Protein AF-A0A7K3YH47-F1 (afdb_monomer_lite)

Foldseek 3Di:
DKDKDAQQAFCPDPVNVCQQCVVVVVHWDWDWDDLDCDDPNHGDGTDTQAIWHWDDWDDTSMITTDIHHPDPGDPPPPPVPPPPPDD

Sequence (87 aa):
FHWQSQSTTSASSPTGRRYIEHEQQGSKILLFVREYNKINGITQPFIFLGPARYHSHEGSRPMSITWELDHPMPPGFFLKANKMVVG

pLDDT: mean 87.46, std 17.72, range [27.77, 98.25]

Radius of gyration: 14.48 Å; chains: 1; bounding box: 40×24×35 Å

Structure (mmCIF, N/CA/C/O backbone):
data_AF-A0A7K3YH47-F1
#
_entry.id   AF-A0A7K3YH47-F1
#
loop_
_atom_site.group_PDB
_atom_site.id
_atom_site.type_symbol
_atom_site.label_atom_id
_atom_site.label_alt_id
_atom_site.label_comp_id
_atom_site.label_asym_id
_atom_site.label_entity_id
_atom_site.label_seq_id
_atom_site.pdbx_PDB_ins_code
_atom_site.Cartn_x
_atom_site.Cartn_y
_atom_site.Cartn_z
_atom_site.occupancy
_atom_site.B_iso_or_equiv
_atom_site.auth_seq_id
_atom_site.auth_comp_id
_atom_site.auth_asym_id
_atom_site.auth_atom_id
_atom_site.pdbx_PDB_model_num
ATOM 1 N N . PHE A 1 1 ? 1.992 -7.087 -0.113 1.00 89.38 1 PHE A N 1
ATOM 2 C CA . PHE A 1 1 ? 2.859 -5.981 -0.576 1.00 89.38 1 PHE A CA 1
ATOM 3 C C . PHE A 1 1 ? 3.286 -5.159 0.631 1.00 89.38 1 PHE A C 1
ATOM 5 O O . PHE A 1 1 ? 2.415 -4.705 1.361 1.00 89.38 1 PHE A O 1
ATOM 12 N N . HIS A 1 2 ? 4.589 -4.992 0.868 1.00 92.81 2 HIS A N 1
ATOM 13 C CA . HIS A 1 2 ? 5.083 -4.192 1.994 1.00 92.81 2 HIS A CA 1
ATOM 14 C C . HIS A 1 2 ? 5.303 -2.740 1.569 1.00 92.81 2 HIS A C 1
ATOM 16 O O . HIS A 1 2 ? 5.933 -2.475 0.546 1.00 92.81 2 HIS A O 1
ATOM 22 N N . TRP A 1 3 ? 4.786 -1.804 2.357 1.00 94.62 3 TRP A N 1
ATOM 23 C CA . TRP A 1 3 ? 4.918 -0.370 2.126 1.00 94.62 3 TRP A CA 1
ATOM 24 C C . TRP A 1 3 ? 5.195 0.352 3.442 1.00 94.62 3 TRP A C 1
ATOM 26 O O . TRP A 1 3 ? 4.543 0.079 4.446 1.00 94.62 3 TRP A O 1
ATOM 36 N N . GLN A 1 4 ? 6.135 1.296 3.432 1.00 96.50 4 GLN A N 1
ATOM 37 C CA . GLN A 1 4 ? 6.428 2.136 4.589 1.00 96.50 4 GLN A CA 1
ATOM 38 C C . GLN A 1 4 ? 5.834 3.532 4.393 1.00 96.50 4 GLN A C 1
ATOM 40 O O . GLN A 1 4 ? 5.995 4.145 3.336 1.00 96.50 4 GLN A O 1
ATOM 45 N N . SER A 1 5 ? 5.152 4.035 5.419 1.00 96.31 5 SER A N 1
ATOM 46 C CA . SER A 1 5 ? 4.588 5.380 5.420 1.00 96.31 5 SER A CA 1
ATOM 47 C C . SER A 1 5 ? 5.665 6.462 5.490 1.00 96.31 5 SER A C 1
ATOM 49 O O . SER A 1 5 ? 6.833 6.204 5.770 1.00 96.31 5 SER A O 1
ATOM 51 N N . GLN A 1 6 ? 5.254 7.721 5.325 1.00 94.88 6 GLN A N 1
ATOM 52 C CA . GLN A 1 6 ? 6.114 8.854 5.671 1.00 94.88 6 GLN A CA 1
ATOM 53 C C . GLN A 1 6 ? 6.516 8.789 7.155 1.00 94.88 6 GLN A C 1
ATOM 55 O O . GLN A 1 6 ? 5.735 8.317 7.990 1.00 94.88 6 GLN A O 1
ATOM 60 N N . SER A 1 7 ? 7.715 9.287 7.475 1.00 94.50 7 SER A N 1
ATOM 61 C CA . SER A 1 7 ? 8.390 9.117 8.774 1.00 94.50 7 SER A CA 1
ATOM 62 C C . SER A 1 7 ? 7.554 9.527 9.990 1.00 94.50 7 SER A C 1
ATOM 64 O O . SER A 1 7 ? 7.684 8.935 11.056 1.00 94.50 7 SER A O 1
ATOM 66 N N . THR A 1 8 ? 6.661 10.504 9.847 1.00 94.06 8 THR A N 1
ATOM 67 C CA . THR A 1 8 ? 5.853 11.050 10.948 1.00 94.06 8 THR A CA 1
ATOM 68 C C . THR A 1 8 ? 4.459 10.432 11.079 1.00 94.06 8 THR A C 1
ATOM 70 O O . THR A 1 8 ? 3.757 10.719 12.053 1.00 94.06 8 THR A O 1
ATOM 73 N N . THR A 1 9 ? 4.038 9.595 10.125 1.00 96.19 9 THR A N 1
ATOM 74 C CA . THR A 1 9 ? 2.675 9.042 10.079 1.00 96.19 9 THR A CA 1
ATOM 75 C C . THR A 1 9 ? 2.502 7.949 11.125 1.00 96.19 9 THR A C 1
ATOM 77 O O . THR A 1 9 ? 2.923 6.833 10.865 1.00 96.19 9 THR A O 1
ATOM 80 N N . SER A 1 10 ? 1.849 8.260 12.255 1.00 97.44 10 SER A N 1
ATOM 81 C CA . SER A 1 10 ? 1.523 7.293 13.318 1.00 97.44 10 SER A CA 1
ATOM 82 C C . SER A 1 10 ? 0.283 6.466 13.071 1.00 97.44 10 SER A C 1
ATOM 84 O O . SER A 1 10 ? -0.681 6.973 12.507 1.00 97.44 10 SER A O 1
ATOM 86 N N . ALA A 1 11 ? 0.267 5.239 13.597 1.00 97.12 11 ALA A N 1
ATOM 87 C CA . ALA A 1 11 ? -0.908 4.365 13.584 1.00 97.12 11 ALA A CA 1
ATOM 88 C C . ALA A 1 11 ? -2.151 5.052 14.179 1.00 97.12 11 ALA A C 1
ATOM 90 O O . ALA A 1 11 ? -3.252 4.912 13.663 1.00 97.12 11 ALA A O 1
ATOM 91 N N . SER A 1 12 ? -1.959 5.883 15.209 1.00 97.50 12 SER A N 1
ATOM 92 C CA . SER A 1 12 ? -3.019 6.682 15.839 1.00 97.50 12 SER A CA 1
ATOM 93 C C . SER A 1 12 ? -3.347 8.000 15.123 1.00 97.50 12 SER A C 1
ATOM 95 O O . SER A 1 12 ? -4.352 8.640 15.442 1.00 97.50 12 SER A O 1
ATOM 97 N N . SER A 1 13 ? -2.514 8.444 14.176 1.00 97.75 13 SER A N 1
ATOM 98 C CA . SER A 1 13 ? -2.762 9.684 13.431 1.00 97.75 13 SER A CA 1
ATOM 99 C C . SER A 1 13 ? -3.980 9.529 12.514 1.00 97.75 13 SER A C 1
ATOM 101 O O . SER A 1 13 ? -4.310 8.405 12.132 1.00 97.75 13 SER A O 1
ATOM 103 N N . PRO A 1 14 ? -4.639 10.627 12.098 1.00 97.00 14 PRO A N 1
ATOM 104 C CA . PRO A 1 14 ? -5.736 10.549 11.132 1.00 97.00 14 PRO A CA 1
ATOM 105 C C . PRO A 1 14 ? -5.351 9.796 9.850 1.00 97.00 14 PRO A C 1
ATOM 107 O O . PRO A 1 14 ? -6.120 8.977 9.358 1.00 97.00 14 PRO A O 1
ATOM 110 N N . THR A 1 15 ? -4.132 10.012 9.351 1.00 96.94 15 THR A N 1
ATOM 111 C CA . THR A 1 15 ? -3.609 9.324 8.164 1.00 96.94 15 THR A CA 1
ATOM 112 C C . THR A 1 15 ? -3.376 7.834 8.413 1.00 96.94 15 THR A C 1
ATOM 114 O O . THR A 1 15 ? -3.761 7.018 7.583 1.00 96.94 15 THR A O 1
ATOM 117 N N . GLY A 1 16 ? -2.785 7.460 9.553 1.00 97.44 16 GLY A N 1
ATOM 118 C CA . GLY A 1 16 ? -2.567 6.050 9.898 1.00 97.44 16 GLY A CA 1
ATOM 119 C C . GLY A 1 16 ? -3.877 5.293 10.098 1.00 97.44 16 GLY A C 1
ATOM 120 O O . GLY A 1 16 ? -4.057 4.222 9.522 1.00 97.44 16 GLY A O 1
ATOM 121 N N . ARG A 1 17 ? -4.836 5.894 10.814 1.00 97.69 17 ARG A N 1
ATOM 122 C CA . ARG A 1 17 ? -6.186 5.337 10.975 1.00 97.69 17 ARG A CA 1
ATOM 123 C C . ARG A 1 17 ? -6.907 5.192 9.645 1.00 97.69 17 ARG A C 1
ATOM 125 O O . ARG A 1 17 ? -7.533 4.170 9.421 1.00 97.69 17 ARG A O 1
ATOM 132 N N . ARG A 1 18 ? -6.745 6.139 8.716 1.00 97.00 18 ARG A N 1
ATOM 133 C CA . ARG A 1 18 ? -7.290 6.008 7.358 1.00 97.00 18 ARG A CA 1
ATOM 134 C C . ARG A 1 18 ? -6.745 4.785 6.616 1.00 97.00 18 ARG A C 1
ATOM 136 O O . ARG A 1 18 ? -7.479 4.213 5.823 1.00 97.00 18 ARG A O 1
ATOM 143 N N . TYR A 1 19 ? -5.491 4.387 6.841 1.00 96.94 19 TYR A N 1
ATOM 144 C CA . TYR A 1 19 ? -4.951 3.154 6.259 1.00 96.94 19 TYR A CA 1
ATOM 145 C C . TYR A 1 19 ? -5.491 1.902 6.949 1.00 96.94 19 TYR A C 1
ATOM 147 O O . TYR A 1 19 ? -5.853 0.959 6.261 1.00 96.94 19 TYR A O 1
ATOM 155 N N . ILE A 1 20 ? -5.552 1.895 8.283 1.00 98.00 20 ILE A N 1
ATOM 156 C CA . ILE A 1 20 ? -5.981 0.731 9.079 1.00 98.00 20 ILE A CA 1
ATOM 157 C C . ILE A 1 20 ? -7.485 0.470 8.924 1.00 98.00 20 ILE A C 1
ATOM 159 O O . ILE A 1 20 ? -7.915 -0.662 8.750 1.00 98.00 20 ILE A O 1
ATOM 163 N N . GLU A 1 21 ? -8.289 1.525 8.979 1.00 98.00 21 GLU A N 1
ATOM 164 C CA . GLU A 1 21 ? -9.753 1.473 9.031 1.00 98.00 21 GLU A CA 1
ATOM 165 C C . GLU A 1 21 ? -10.379 1.734 7.650 1.00 98.00 21 GLU A C 1
ATOM 167 O O . GLU A 1 21 ? -11.565 2.053 7.559 1.00 98.00 21 GLU A O 1
ATOM 172 N N . HIS A 1 22 ? -9.601 1.643 6.561 1.00 97.75 22 HIS A N 1
ATOM 173 C CA . HIS A 1 22 ? -10.041 2.096 5.237 1.00 97.75 22 HIS A CA 1
ATOM 174 C C . HIS A 1 22 ? -11.348 1.427 4.790 1.00 97.75 22 HIS A C 1
ATOM 176 O O . HIS A 1 22 ? -12.216 2.103 4.240 1.00 97.75 22 HIS A O 1
ATOM 182 N N . GLU A 1 23 ? -11.515 0.131 5.075 1.00 97.25 23 GLU A N 1
ATOM 183 C CA . GLU A 1 23 ? -12.722 -0.629 4.735 1.00 97.25 23 GLU A CA 1
ATOM 184 C C . GLU A 1 23 ? -13.939 -0.128 5.516 1.00 97.25 23 GLU A C 1
ATOM 186 O O . GLU A 1 23 ? -14.986 0.128 4.925 1.00 97.25 23 GLU A O 1
ATOM 191 N N . GLN A 1 24 ? -13.784 0.096 6.825 1.00 97.00 24 GLN A N 1
ATOM 192 C CA . GLN A 1 24 ? -14.848 0.615 7.694 1.00 97.00 24 GLN A CA 1
ATOM 193 C C . GLN A 1 24 ? -15.281 2.024 7.274 1.00 97.00 24 GLN A C 1
ATOM 195 O O . GLN A 1 24 ? -16.453 2.377 7.365 1.00 97.00 24 GLN A O 1
ATOM 200 N N . GLN A 1 25 ? -14.337 2.822 6.774 1.00 95.81 25 GLN A N 1
ATOM 201 C CA . GLN A 1 25 ? -14.573 4.179 6.282 1.00 95.81 25 GLN A CA 1
ATOM 202 C C . GLN A 1 25 ? -15.006 4.222 4.801 1.00 95.81 25 GLN A C 1
ATOM 204 O O . GLN A 1 25 ? -15.156 5.307 4.238 1.00 95.81 25 GLN A O 1
ATOM 209 N N . GLY A 1 26 ? -15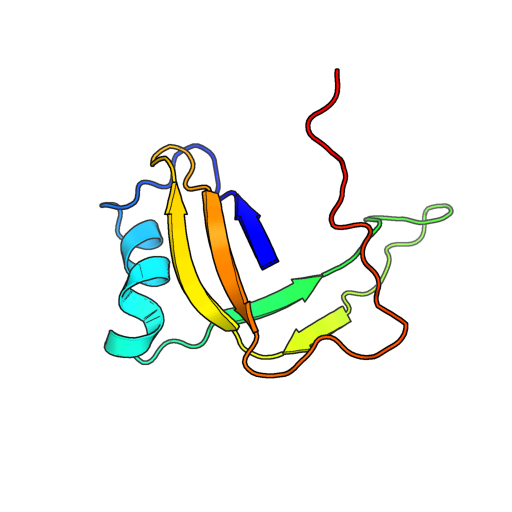.176 3.071 4.137 1.00 95.38 26 GLY A N 1
ATOM 210 C CA . GLY A 1 26 ? -15.597 2.977 2.732 1.00 95.38 26 GLY A CA 1
ATOM 211 C C . GLY A 1 26 ? -14.549 3.434 1.708 1.00 95.38 26 GLY A C 1
ATOM 212 O O . GLY A 1 26 ? -14.863 3.608 0.529 1.00 95.38 26 GLY A O 1
ATOM 213 N N . SER A 1 27 ? -13.300 3.638 2.129 1.00 94.69 27 SER A N 1
ATOM 214 C CA . SER A 1 27 ? -12.187 4.010 1.254 1.00 94.69 27 SER A CA 1
ATOM 215 C C . SER A 1 27 ? -11.536 2.778 0.622 1.00 94.69 27 SER A C 1
ATOM 217 O O . SER A 1 27 ? -11.346 1.748 1.268 1.00 94.69 27 SER A O 1
ATOM 219 N N . LYS A 1 28 ? -11.121 2.900 -0.643 1.00 95.69 28 LYS A N 1
ATOM 220 C CA . LYS A 1 28 ? -10.380 1.853 -1.362 1.00 95.69 28 LYS A CA 1
ATOM 221 C C . LYS A 1 28 ? -8.901 2.204 -1.467 1.00 95.69 28 LYS A C 1
ATOM 223 O O . LYS A 1 28 ? -8.558 3.333 -1.815 1.00 95.69 28 LYS A O 1
ATOM 228 N N . ILE A 1 29 ? -8.040 1.224 -1.218 1.00 96.81 29 ILE A N 1
ATOM 229 C CA . ILE A 1 29 ? -6.600 1.335 -1.454 1.00 96.81 29 ILE A CA 1
ATOM 230 C C . ILE A 1 29 ? -6.301 0.742 -2.826 1.00 96.81 29 ILE A C 1
ATOM 232 O O . ILE A 1 29 ? -6.694 -0.383 -3.115 1.00 96.81 29 ILE A O 1
ATOM 236 N N . LEU A 1 30 ? -5.630 1.518 -3.676 1.00 95.88 30 LEU A N 1
ATOM 237 C CA . LEU A 1 30 ? -5.252 1.136 -5.036 1.00 95.88 30 LEU A CA 1
ATOM 238 C C . LEU A 1 30 ? -3.728 1.179 -5.153 1.00 95.88 30 LEU A C 1
ATOM 240 O O . LEU A 1 30 ? -3.125 2.227 -4.912 1.00 95.88 30 LEU A O 1
ATOM 244 N N . LEU A 1 31 ? -3.101 0.057 -5.510 1.00 93.38 31 LEU A N 1
ATOM 245 C CA . LEU A 1 31 ? -1.643 -0.042 -5.555 1.00 93.38 31 LEU A CA 1
ATOM 246 C C . LEU A 1 31 ? -1.098 0.228 -6.958 1.00 93.38 31 LEU A C 1
ATOM 248 O O . LEU A 1 31 ? -1.364 -0.507 -7.908 1.00 93.38 31 LEU A O 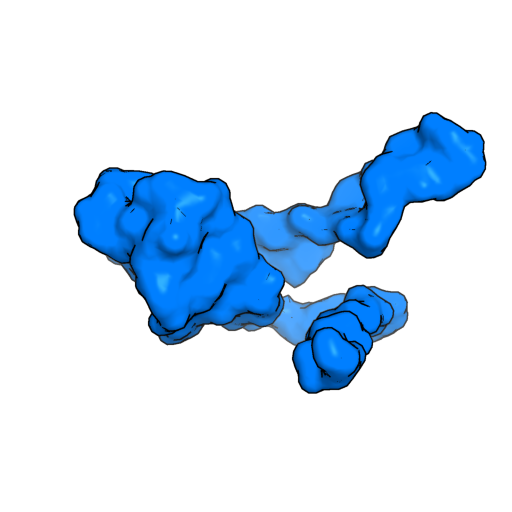1
ATOM 252 N N . PHE A 1 32 ? -0.278 1.275 -7.051 1.00 92.75 32 PHE A N 1
ATOM 253 C CA . P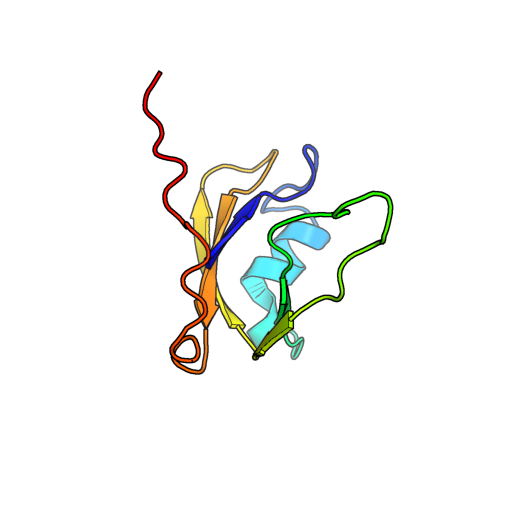HE A 1 32 ? 0.483 1.646 -8.239 1.00 92.75 32 PHE A CA 1
ATOM 254 C C . PHE A 1 32 ? 1.974 1.540 -7.938 1.00 92.75 32 PHE A C 1
ATOM 256 O O . PHE A 1 32 ? 2.471 2.152 -6.992 1.00 92.75 32 PHE A O 1
ATOM 263 N N . VAL A 1 33 ? 2.695 0.771 -8.744 1.00 89.25 33 VAL A N 1
ATOM 264 C CA . VAL A 1 33 ? 4.104 0.438 -8.504 1.00 89.25 33 VAL A CA 1
ATOM 265 C C . VAL A 1 33 ? 4.947 0.725 -9.732 1.00 89.25 33 VAL A C 1
ATOM 267 O O . VAL A 1 33 ? 4.479 0.646 -10.863 1.00 89.25 33 VAL A O 1
ATOM 270 N N . ARG A 1 34 ? 6.217 1.034 -9.511 1.00 89.25 34 ARG A N 1
ATOM 271 C CA . ARG A 1 34 ? 7.246 1.035 -10.549 1.00 89.25 34 ARG A CA 1
ATOM 272 C C . ARG A 1 34 ? 8.546 0.583 -9.916 1.00 89.25 34 ARG A C 1
ATOM 274 O O . ARG A 1 34 ? 8.830 0.954 -8.779 1.00 89.25 34 ARG A O 1
ATOM 281 N N . GLU A 1 35 ? 9.320 -0.210 -10.638 1.00 84.00 35 GLU A N 1
ATOM 282 C CA . GLU A 1 35 ? 10.608 -0.690 -10.135 1.00 84.00 35 GLU A CA 1
ATOM 283 C C . GLU A 1 35 ? 11.648 0.436 -10.113 1.00 84.00 35 GLU A C 1
ATOM 285 O O . GLU A 1 35 ? 12.387 0.605 -9.145 1.00 84.00 35 GLU A O 1
ATOM 290 N N . TYR A 1 36 ? 11.641 1.267 -11.156 1.00 87.44 36 TYR A N 1
ATOM 291 C CA . TYR A 1 36 ? 12.569 2.376 -11.319 1.00 87.44 36 TYR A CA 1
ATOM 292 C C . TYR A 1 36 ? 11.815 3.679 -11.537 1.00 87.44 36 TYR A C 1
ATOM 294 O O . TYR A 1 36 ? 10.830 3.734 -12.268 1.00 87.44 36 TYR A O 1
ATOM 302 N N . ASN A 1 37 ? 12.308 4.765 -10.943 1.00 89.44 37 ASN A N 1
ATOM 303 C CA . ASN A 1 37 ? 11.754 6.093 -11.206 1.00 89.44 37 ASN A CA 1
ATOM 304 C C . ASN A 1 37 ? 12.046 6.545 -12.643 1.00 89.44 37 ASN A C 1
ATOM 306 O O . ASN A 1 37 ? 11.183 7.141 -13.287 1.00 89.44 37 ASN A O 1
ATOM 310 N N . LYS A 1 38 ? 13.257 6.256 -13.137 1.00 94.50 38 LYS A N 1
ATOM 311 C CA . LYS A 1 38 ? 13.714 6.561 -14.493 1.00 94.50 38 LYS A CA 1
ATOM 312 C C . LYS A 1 38 ? 14.605 5.441 -15.025 1.00 94.50 38 LYS A C 1
ATOM 314 O O . LYS A 1 38 ? 15.359 4.854 -14.256 1.00 94.50 38 LYS A O 1
ATOM 319 N N . ILE A 1 39 ? 14.565 5.217 -16.333 1.00 92.12 39 ILE A N 1
ATOM 320 C CA . ILE A 1 39 ? 15.520 4.392 -17.085 1.00 92.12 39 ILE A CA 1
ATOM 321 C C . ILE A 1 39 ? 16.027 5.263 -18.232 1.00 92.12 39 ILE A C 1
ATOM 323 O O . ILE A 1 39 ? 15.221 5.858 -18.943 1.00 92.12 39 ILE A O 1
ATOM 327 N N . ASN A 1 40 ? 17.349 5.401 -18.375 1.00 94.19 40 ASN A N 1
ATOM 328 C CA . ASN A 1 40 ? 17.981 6.252 -19.398 1.00 94.19 40 ASN A CA 1
ATOM 329 C C . ASN A 1 40 ? 17.419 7.689 -19.437 1.00 94.19 40 ASN A C 1
ATOM 331 O O . ASN A 1 40 ? 17.166 8.251 -20.495 1.00 94.19 40 ASN A O 1
ATOM 335 N N . GLY A 1 41 ? 17.159 8.271 -18.261 1.00 94.31 41 GLY A N 1
ATOM 336 C CA . GLY A 1 41 ? 16.582 9.615 -18.130 1.00 94.31 41 GLY A CA 1
ATOM 337 C C . GLY A 1 41 ? 15.063 9.703 -18.335 1.00 94.31 41 GLY A C 1
ATOM 338 O O . GLY A 1 41 ? 14.474 10.724 -17.974 1.00 94.31 41 GLY A O 1
ATOM 339 N N . ILE A 1 42 ? 14.411 8.638 -18.810 1.00 94.69 42 ILE A N 1
ATOM 340 C CA . ILE A 1 42 ? 12.972 8.592 -19.096 1.00 94.69 42 ILE A CA 1
ATOM 341 C C . ILE A 1 42 ? 12.206 8.078 -17.876 1.00 94.69 42 ILE A C 1
ATOM 343 O O . ILE A 1 42 ? 12.481 6.983 -17.376 1.00 94.69 42 ILE A O 1
ATOM 347 N N . THR A 1 43 ? 11.225 8.854 -17.408 1.00 95.38 43 THR A N 1
ATOM 348 C CA . THR A 1 43 ? 10.323 8.463 -16.313 1.00 95.38 43 THR A CA 1
ATOM 349 C C . THR A 1 43 ? 9.524 7.228 -16.696 1.00 95.38 43 THR A C 1
ATOM 351 O O . THR A 1 43 ? 8.861 7.214 -17.729 1.00 95.38 43 THR A O 1
ATOM 354 N N . GLN A 1 44 ? 9.576 6.202 -15.850 1.00 93.94 44 GLN A N 1
ATOM 355 C CA . GLN A 1 44 ? 8.848 4.966 -16.111 1.00 93.94 44 GLN A CA 1
ATOM 356 C C . GLN A 1 44 ? 7.384 5.077 -15.674 1.00 93.94 44 GLN A C 1
ATOM 358 O O . GLN A 1 44 ? 7.099 5.733 -14.658 1.00 93.94 44 GLN A O 1
ATOM 363 N N . PRO A 1 45 ? 6.459 4.448 -16.424 1.00 92.75 45 PRO A N 1
ATOM 364 C CA . PRO A 1 45 ? 5.053 4.417 -16.061 1.00 92.75 45 PRO A CA 1
ATOM 365 C C . PRO A 1 45 ? 4.844 3.622 -14.772 1.00 92.75 45 PRO A C 1
ATOM 367 O O . PRO A 1 45 ? 5.627 2.739 -14.418 1.00 92.75 45 PRO A O 1
ATOM 370 N N . PHE A 1 46 ? 3.754 3.933 -14.078 1.00 91.81 46 PHE A N 1
ATOM 371 C CA . PHE A 1 46 ? 3.269 3.084 -13.002 1.00 91.81 46 PHE A CA 1
ATOM 372 C C . PHE A 1 46 ? 2.473 1.914 -13.572 1.00 91.81 46 PHE A C 1
ATOM 374 O O . PHE A 1 46 ? 1.704 2.066 -14.520 1.00 91.81 46 PHE A O 1
ATOM 381 N N . ILE A 1 47 ? 2.625 0.763 -12.936 1.00 89.62 47 ILE A N 1
ATOM 382 C C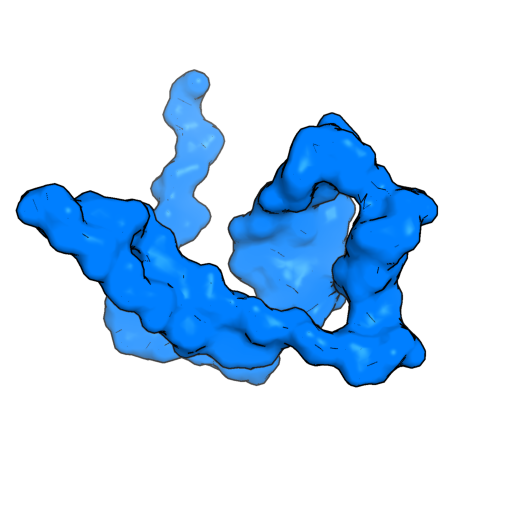A . ILE A 1 47 ? 1.813 -0.428 -13.142 1.00 89.62 47 ILE A CA 1
ATOM 383 C C . ILE A 1 47 ? 0.747 -0.450 -12.054 1.00 89.62 47 ILE A C 1
ATOM 385 O O . ILE A 1 47 ? 1.060 -0.297 -10.871 1.00 89.62 47 ILE A O 1
ATOM 389 N N . PHE A 1 48 ? -0.505 -0.655 -12.445 1.00 91.88 48 PHE A N 1
ATOM 390 C CA . PHE A 1 48 ? -1.599 -0.870 -11.507 1.00 91.88 48 PHE A CA 1
ATOM 391 C C . PHE A 1 48 ? -1.653 -2.348 -11.107 1.00 91.88 48 PHE A C 1
ATOM 393 O O . PHE A 1 48 ? -1.864 -3.206 -11.960 1.00 91.88 48 PHE A O 1
ATOM 400 N N . LEU A 1 49 ? -1.453 -2.645 -9.820 1.00 90.62 49 LEU A N 1
ATOM 401 C CA . LEU A 1 49 ? -1.522 -4.012 -9.287 1.00 90.62 49 LEU A CA 1
ATOM 402 C C . LEU A 1 49 ? -2.929 -4.425 -8.850 1.00 90.62 49 LEU A C 1
ATOM 404 O O . LEU A 1 49 ? -3.155 -5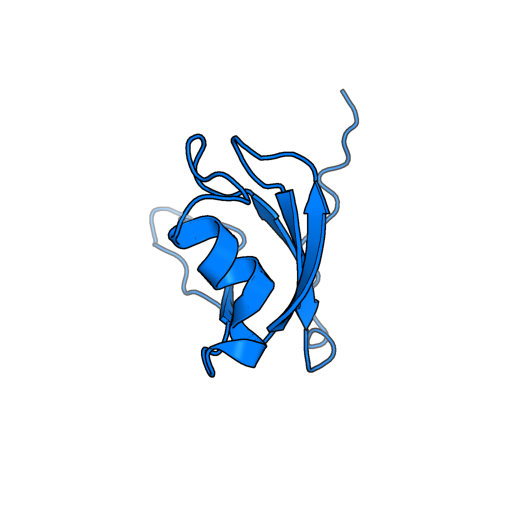.601 -8.587 1.00 90.62 49 LEU A O 1
ATOM 408 N N . GLY A 1 50 ? -3.859 -3.475 -8.763 1.00 93.12 50 GLY A N 1
ATOM 409 C CA . GLY A 1 50 ? -5.212 -3.723 -8.286 1.00 93.12 50 GLY A CA 1
ATOM 410 C C . GLY A 1 50 ? -5.512 -3.092 -6.923 1.00 93.12 50 GLY A C 1
ATOM 411 O O . GLY A 1 50 ? -4.668 -2.398 -6.336 1.00 93.12 50 GLY A O 1
ATOM 412 N N . PRO A 1 51 ? -6.749 -3.289 -6.440 1.00 96.12 51 PRO A N 1
ATOM 413 C CA . PRO A 1 51 ? -7.132 -2.934 -5.086 1.00 96.12 51 PRO A CA 1
ATOM 414 C C . PRO A 1 51 ? -6.429 -3.822 -4.051 1.00 96.12 51 PRO A C 1
ATOM 416 O O . PRO A 1 51 ? -6.031 -4.957 -4.333 1.00 96.12 51 PRO A O 1
ATOM 419 N N . ALA A 1 52 ? -6.250 -3.269 -2.856 1.00 96.44 52 ALA A N 1
ATOM 420 C CA . ALA A 1 52 ? -5.624 -3.954 -1.739 1.00 96.44 52 ALA A CA 1
ATOM 421 C C . ALA A 1 52 ? -6.354 -3.664 -0.426 1.00 96.44 52 ALA A C 1
ATOM 423 O O . ALA A 1 52 ? -6.988 -2.616 -0.271 1.00 96.44 52 ALA A O 1
ATOM 424 N N . ARG A 1 53 ? -6.212 -4.580 0.529 1.00 97.75 53 ARG A N 1
ATOM 425 C CA . ARG A 1 53 ? -6.768 -4.482 1.877 1.00 97.75 53 ARG A CA 1
ATOM 426 C C . ARG A 1 53 ? -5.664 -4.455 2.918 1.00 97.75 53 ARG A C 1
ATOM 428 O O . ARG A 1 53 ? -4.597 -5.053 2.743 1.00 97.75 53 ARG A O 1
ATOM 435 N N . TYR A 1 54 ? -5.898 -3.700 3.982 1.00 97.94 54 TYR A N 1
ATOM 436 C CA . TYR A 1 54 ? -4.992 -3.666 5.120 1.00 97.94 54 TYR A CA 1
ATOM 437 C C . TYR A 1 54 ? -4.929 -5.061 5.762 1.00 97.94 54 TYR A C 1
ATOM 439 O O . TYR A 1 54 ? -5.959 -5.623 6.119 1.00 97.94 54 TYR A O 1
ATOM 447 N N . HIS A 1 55 ? -3.724 -5.615 5.913 1.00 97.94 55 HIS A N 1
ATOM 448 C CA . HIS A 1 55 ? -3.521 -6.907 6.574 1.00 97.94 55 HIS A CA 1
ATOM 449 C C . HIS A 1 55 ? -2.889 -6.727 7.958 1.00 97.94 55 HIS A C 1
ATOM 451 O O . HIS A 1 55 ? -3.419 -7.190 8.965 1.00 97.94 55 HIS A O 1
ATOM 457 N N . SER A 1 56 ? -1.754 -6.031 8.029 1.00 98.25 56 SER A N 1
ATOM 458 C CA . SER A 1 56 ? -1.057 -5.768 9.292 1.00 98.25 56 SER A CA 1
ATOM 459 C C . SER A 1 56 ? -0.129 -4.562 9.182 1.00 98.25 56 SER A C 1
ATOM 461 O O . SER A 1 56 ? 0.173 -4.098 8.082 1.00 98.25 56 SER A O 1
ATOM 463 N N . HIS A 1 57 ? 0.359 -4.056 10.314 1.00 98.19 57 HIS A N 1
ATOM 464 C CA . HIS A 1 57 ? 1.487 -3.132 10.336 1.00 98.19 57 HIS A CA 1
ATOM 465 C C . HIS A 1 57 ? 2.416 -3.388 11.519 1.00 98.19 57 HIS A C 1
ATOM 467 O O . HIS A 1 57 ? 2.007 -3.937 12.540 1.00 98.19 57 HIS A O 1
ATOM 473 N N . GLU A 1 58 ? 3.648 -2.916 11.377 1.00 97.62 58 GLU A N 1
ATOM 474 C CA . GLU A 1 58 ? 4.636 -2.799 12.443 1.00 97.62 58 GLU A CA 1
ATOM 475 C C . GLU A 1 58 ? 5.104 -1.349 12.565 1.00 97.62 58 GLU A C 1
ATOM 477 O O . GLU A 1 58 ? 5.086 -0.582 11.598 1.00 97.62 58 GLU A O 1
ATOM 482 N N . GLY A 1 59 ? 5.553 -0.967 13.758 1.00 96.06 59 GLY A N 1
ATOM 483 C CA . GLY A 1 59 ? 5.996 0.396 14.019 1.00 96.06 59 GLY A CA 1
ATOM 484 C C . GLY A 1 59 ? 4.855 1.415 13.992 1.00 96.06 59 GLY A C 1
ATOM 485 O O . GLY A 1 59 ? 3.671 1.099 13.911 1.00 96.06 59 GLY A O 1
ATOM 486 N N . SER A 1 60 ? 5.226 2.683 14.123 1.00 93.56 60 SER A N 1
ATOM 487 C CA . SER A 1 60 ? 4.261 3.779 14.138 1.00 93.56 60 SER A CA 1
ATOM 488 C C . SER A 1 60 ? 4.870 5.047 13.567 1.00 93.56 60 SER A C 1
ATOM 490 O O . SER A 1 60 ? 4.181 5.777 12.906 1.00 93.56 60 SER A O 1
ATOM 492 N N . ARG A 1 61 ? 6.157 5.350 13.715 1.00 95.50 61 ARG A N 1
ATOM 493 C CA . ARG A 1 61 ? 6.754 6.536 13.074 1.00 95.50 61 ARG A CA 1
ATOM 494 C C . ARG A 1 61 ? 8.068 6.154 12.395 1.00 95.50 61 ARG A C 1
ATOM 496 O O . ARG A 1 61 ? 9.116 6.359 13.002 1.00 95.50 61 ARG A O 1
ATOM 503 N N . PRO A 1 62 ? 8.031 5.562 11.186 1.00 96.38 62 PRO A N 1
ATOM 504 C CA . PRO A 1 62 ? 6.862 5.303 10.327 1.00 96.38 62 PRO A CA 1
ATOM 505 C C . PRO A 1 62 ? 6.122 3.992 10.642 1.00 96.38 62 PRO A C 1
ATOM 507 O O . PRO A 1 62 ? 6.595 3.160 11.417 1.00 96.38 62 PRO A O 1
ATOM 510 N N . MET A 1 63 ? 4.965 3.803 10.008 1.00 97.88 63 MET A N 1
ATOM 511 C CA . MET A 1 63 ? 4.284 2.513 9.907 1.00 97.88 63 MET A CA 1
ATOM 512 C C . MET A 1 63 ? 4.858 1.704 8.739 1.00 97.88 63 MET A C 1
ATOM 514 O O . MET A 1 63 ? 4.951 2.211 7.620 1.00 97.88 63 MET A O 1
ATOM 518 N N . SER A 1 64 ? 5.165 0.434 8.976 1.00 97.88 64 SER A N 1
ATOM 519 C CA . SER A 1 64 ? 5.469 -0.566 7.949 1.00 97.88 64 SER A CA 1
ATOM 520 C C . SER A 1 64 ? 4.232 -1.434 7.738 1.00 97.88 64 SER A C 1
ATOM 522 O O . SER A 1 64 ? 3.963 -2.325 8.536 1.00 97.88 64 SER A O 1
ATOM 524 N N . ILE A 1 65 ? 3.450 -1.149 6.697 1.00 97.81 65 ILE A N 1
ATOM 525 C CA . ILE A 1 65 ? 2.165 -1.800 6.421 1.00 97.81 65 ILE A CA 1
ATOM 526 C C . ILE A 1 65 ? 2.352 -2.958 5.443 1.00 97.81 65 ILE A C 1
ATOM 528 O O . ILE A 1 65 ? 3.004 -2.828 4.402 1.00 97.81 65 ILE A O 1
ATOM 532 N N . THR A 1 66 ? 1.717 -4.080 5.757 1.00 97.69 66 THR A N 1
ATOM 533 C CA . THR A 1 66 ? 1.498 -5.193 4.840 1.00 97.69 66 THR A CA 1
ATOM 534 C C . THR A 1 66 ? 0.100 -5.071 4.250 1.00 97.69 66 THR A C 1
ATOM 536 O O . THR A 1 66 ? -0.896 -5.077 4.971 1.00 97.69 66 THR A O 1
ATOM 539 N N . TRP A 1 67 ? 0.044 -4.966 2.927 1.00 96.56 67 TRP A N 1
ATOM 540 C CA . TRP A 1 67 ? -1.185 -4.960 2.140 1.00 96.56 67 TRP A CA 1
ATOM 541 C C . TRP A 1 67 ? -1.429 -6.328 1.509 1.00 96.56 67 TRP A C 1
ATOM 543 O O . TRP A 1 67 ? -0.511 -6.908 0.915 1.00 96.56 67 TRP A O 1
ATOM 553 N N . GLU A 1 68 ? -2.659 -6.812 1.580 1.00 95.75 68 GLU A N 1
ATOM 554 C CA . GLU A 1 68 ? -3.139 -7.980 0.843 1.00 95.75 68 GLU A CA 1
ATOM 555 C C . GLU A 1 68 ? -3.753 -7.517 -0.484 1.00 95.75 68 GLU A C 1
ATOM 557 O O . GLU A 1 68 ? -4.583 -6.616 -0.489 1.00 95.75 68 GLU A O 1
ATOM 562 N N . LEU A 1 69 ? -3.325 -8.081 -1.617 1.00 94.31 69 LEU A N 1
ATOM 563 C CA . LEU A 1 69 ? -3.941 -7.785 -2.916 1.00 94.31 69 LEU A CA 1
ATOM 564 C C . LEU A 1 69 ? -5.225 -8.604 -3.067 1.00 94.31 69 LEU A C 1
ATOM 566 O O . LEU A 1 69 ? -5.214 -9.798 -2.782 1.00 94.31 69 LEU A O 1
ATOM 570 N N . ASP A 1 70 ? -6.291 -7.999 -3.591 1.00 94.44 70 ASP A N 1
ATOM 571 C CA . ASP A 1 70 ? -7.552 -8.724 -3.834 1.00 94.44 70 ASP A CA 1
ATOM 572 C C . ASP A 1 70 ? -7.430 -9.758 -4.965 1.00 94.44 70 ASP A C 1
ATOM 574 O O . ASP A 1 70 ? -8.202 -10.716 -5.045 1.00 94.44 70 ASP A O 1
ATOM 578 N N . HIS A 1 71 ? -6.445 -9.578 -5.847 1.00 89.94 71 HIS A N 1
ATOM 579 C CA . HIS A 1 71 ? -6.126 -10.510 -6.918 1.00 89.94 71 HIS A CA 1
ATOM 580 C C . HIS A 1 71 ? -4.645 -10.898 -6.872 1.00 89.94 71 HIS A C 1
ATOM 582 O O . HIS A 1 71 ? -3.802 -10.064 -6.526 1.00 89.94 71 HIS A O 1
ATOM 588 N N . PRO A 1 72 ? -4.299 -12.143 -7.252 1.00 84.62 72 PRO A N 1
ATOM 589 C CA . PRO A 1 72 ? -2.909 -12.543 -7.402 1.00 84.62 72 PRO A CA 1
ATOM 590 C C . PRO A 1 72 ? -2.157 -11.593 -8.335 1.00 84.62 72 PRO A C 1
ATOM 592 O O . PRO A 1 72 ? -2.700 -11.113 -9.332 1.00 84.62 72 PRO A O 1
ATOM 595 N N . MET A 1 73 ? -0.887 -11.345 -8.020 1.00 81.62 73 MET A N 1
ATOM 596 C CA . MET A 1 73 ? -0.036 -10.509 -8.858 1.00 81.62 73 MET A CA 1
ATOM 597 C C . MET A 1 73 ? 0.065 -11.115 -10.270 1.00 81.62 73 MET A C 1
ATOM 599 O O . MET A 1 73 ? 0.275 -12.328 -10.378 1.00 81.62 73 MET A O 1
ATOM 603 N N . PRO A 1 74 ? -0.073 -10.323 -11.352 1.00 72.88 74 PRO A N 1
ATOM 604 C CA . PRO A 1 74 ? -0.064 -10.885 -12.694 1.00 72.88 74 PRO A CA 1
ATOM 605 C C . PRO A 1 74 ? 1.277 -11.580 -13.011 1.00 72.88 74 PRO A C 1
ATOM 607 O O . PRO A 1 74 ? 2.337 -11.080 -12.611 1.00 72.88 74 PRO A O 1
ATOM 610 N N . PRO A 1 75 ? 1.266 -12.711 -13.744 1.00 66.25 75 PRO A N 1
ATOM 611 C CA . PRO A 1 75 ? 2.485 -13.414 -14.135 1.00 66.25 75 PRO A CA 1
ATOM 612 C C . PRO A 1 75 ? 3.446 -12.485 -14.890 1.00 66.25 75 PRO A C 1
ATOM 614 O O . PRO A 1 75 ? 3.030 -11.745 -15.777 1.00 66.25 75 PRO A O 1
ATOM 617 N N . GLY A 1 76 ? 4.733 -12.512 -14.536 1.00 66.69 76 GLY A N 1
ATOM 618 C CA . GLY A 1 76 ? 5.762 -11.642 -15.124 1.00 66.69 76 GLY A CA 1
ATOM 619 C C . GLY A 1 76 ? 6.079 -10.387 -14.305 1.00 66.69 76 GLY A C 1
ATOM 620 O O . GLY A 1 76 ? 7.155 -9.818 -14.471 1.00 66.69 76 GLY A O 1
ATOM 621 N N . PHE A 1 77 ? 5.230 -10.010 -13.346 1.00 65.50 77 PHE A N 1
ATOM 622 C CA . PHE A 1 77 ? 5.533 -8.956 -12.377 1.00 65.50 77 PHE A CA 1
ATOM 623 C C . PHE A 1 77 ? 6.186 -9.538 -11.127 1.00 65.50 77 PHE A C 1
ATOM 625 O O . PHE A 1 77 ? 5.694 -9.370 -10.025 1.00 65.50 77 PHE A O 1
ATOM 632 N N . PHE A 1 78 ? 7.335 -10.198 -11.253 1.00 62.59 78 PHE A N 1
ATOM 633 C CA . PHE A 1 78 ? 8.188 -10.371 -10.078 1.00 62.59 78 PHE A CA 1
ATOM 634 C C . PHE A 1 78 ? 8.950 -9.067 -9.865 1.00 62.59 78 PHE A C 1
ATOM 636 O O . PHE A 1 78 ? 10.129 -8.960 -10.199 1.00 62.59 78 PHE A O 1
ATOM 643 N N . LEU A 1 79 ? 8.277 -8.064 -9.283 1.00 59.59 79 LEU A N 1
ATOM 644 C CA . LEU A 1 79 ? 8.995 -7.065 -8.493 1.00 59.59 79 LEU A CA 1
ATOM 645 C C . LEU A 1 79 ? 9.917 -7.885 -7.599 1.00 59.59 79 LEU A C 1
ATOM 647 O O . LEU A 1 79 ? 9.418 -8.761 -6.889 1.00 59.59 79 LEU A O 1
ATOM 651 N N . LYS A 1 80 ? 11.237 -7.690 -7.662 1.00 49.78 80 LYS A N 1
ATOM 652 C CA . LYS A 1 80 ? 12.145 -8.304 -6.689 1.00 49.78 80 LYS A CA 1
ATOM 653 C C . LYS A 1 80 ? 11.777 -7.751 -5.308 1.00 49.78 80 LYS A C 1
ATOM 655 O O . LYS A 1 80 ? 12.424 -6.851 -4.789 1.00 49.78 80 LYS A O 1
ATOM 660 N N . ALA A 1 81 ? 10.743 -8.321 -4.693 1.00 44.28 81 ALA A N 1
ATOM 661 C CA . ALA A 1 81 ? 10.250 -8.062 -3.346 1.00 44.28 81 ALA A CA 1
ATOM 662 C C . ALA A 1 81 ? 11.189 -8.664 -2.285 1.00 44.28 81 ALA A C 1
ATOM 664 O O . ALA A 1 81 ? 10.815 -8.814 -1.133 1.00 44.28 81 ALA A O 1
ATOM 665 N N . ASN A 1 82 ? 12.421 -8.970 -2.697 1.00 40.62 82 ASN A N 1
ATOM 666 C CA . ASN A 1 82 ? 13.545 -9.397 -1.893 1.00 40.62 82 ASN A CA 1
ATOM 667 C C . ASN A 1 82 ? 14.742 -8.496 -2.232 1.00 40.62 82 ASN A C 1
ATOM 669 O O . ASN A 1 82 ? 1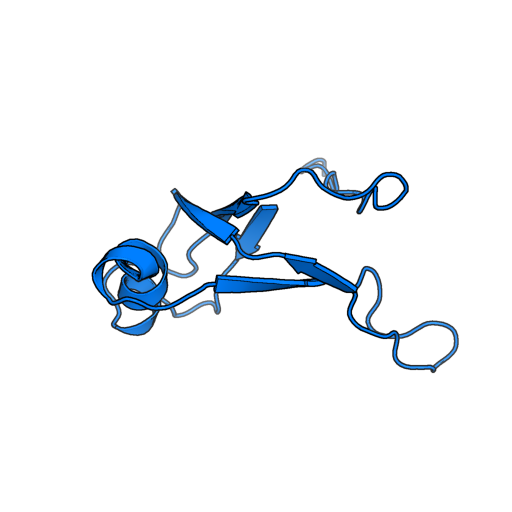5.759 -8.964 -2.742 1.00 40.62 82 ASN A O 1
ATOM 673 N N . LYS A 1 83 ? 14.680 -7.201 -1.902 1.00 40.56 83 LYS A N 1
ATOM 674 C CA . LYS A 1 83 ? 15.871 -6.631 -1.260 1.00 40.56 83 LYS A CA 1
ATOM 675 C C . LYS A 1 83 ? 15.825 -7.128 0.175 1.00 40.56 83 LYS A C 1
ATOM 677 O O . LYS A 1 83 ? 15.280 -6.481 1.059 1.00 40.56 83 LYS A O 1
ATOM 682 N N . MET A 1 84 ? 16.292 -8.365 0.316 1.00 32.69 84 MET A N 1
ATOM 683 C CA . MET A 1 84 ? 16.659 -8.977 1.575 1.00 32.69 84 MET A CA 1
ATOM 684 C C . MET A 1 84 ? 17.311 -7.923 2.471 1.00 32.69 84 MET A C 1
ATOM 686 O O . MET A 1 84 ? 18.243 -7.236 2.054 1.00 32.69 84 MET A O 1
ATOM 690 N N . VAL A 1 85 ? 16.819 -7.843 3.702 1.00 38.03 85 VAL A N 1
ATOM 691 C CA . VAL A 1 85 ? 17.618 -7.460 4.860 1.00 38.03 85 VAL A CA 1
ATOM 692 C C . VAL A 1 85 ? 18.789 -8.446 4.914 1.00 38.03 85 VAL A C 1
ATOM 694 O O . VAL A 1 85 ? 18.668 -9.516 5.494 1.00 38.03 85 VAL A O 1
ATOM 697 N N . VAL A 1 86 ? 19.878 -8.145 4.211 1.00 27.77 86 VAL A N 1
ATOM 698 C CA . VAL A 1 86 ? 21.188 -8.785 4.370 1.00 27.77 86 VAL A CA 1
ATOM 699 C C . VAL A 1 86 ? 22.231 -7.700 4.122 1.00 27.77 86 VAL A C 1
ATOM 701 O O . VAL A 1 86 ? 22.342 -7.193 3.002 1.00 27.77 86 VAL A O 1
ATOM 704 N N . GLY A 1 87 ? 22.965 -7.360 5.181 1.00 32.84 87 GLY A N 1
ATOM 705 C CA . GLY A 1 87 ? 24.064 -6.397 5.198 1.00 32.84 87 GLY A CA 1
ATOM 706 C C . GLY A 1 87 ? 24.041 -5.554 6.454 1.00 32.84 87 GLY A C 1
ATOM 707 O O . GLY A 1 87 ? 23.591 -4.396 6.337 1.00 32.84 87 GLY A O 1
#

Secondary structure (DSSP, 8-state):
-EEEPPTT--TTSHHHHHHHTTTTTT--EEEEE-S-SEETTEEPPPEEEEEEEEEEEEESSSEEEEEEESSPPPTT--------S--